Protein AF-A0A194AK89-F1 (afdb_monomer_lite)

InterPro domains:
  IPR008011 Complex 1 LYR protein domain [PF05347] (5-60)
  IPR045291 LYRM9, LYR domain [cd20269] (7-66)
  IPR052151 Complex I LYR motif-containing protein [PTHR47061] (5-69)

Structure (mmCIF, N/CA/C/O backbone):
data_AF-A0A194AK89-F1
#
_entry.id   AF-A0A194AK89-F1
#
loop_
_atom_site.group_PDB
_atom_site.id
_atom_site.type_symbol
_atom_site.label_atom_id
_atom_site.label_alt_id
_atom_site.label_comp_id
_atom_site.label_asym_id
_atom_site.label_entity_id
_atom_site.label_seq_id
_atom_site.pdbx_PDB_ins_code
_atom_site.Cartn_x
_atom_site.Cartn_y
_atom_site.Cartn_z
_atom_site.occupancy
_atom_site.B_iso_or_equiv
_atom_site.auth_seq_i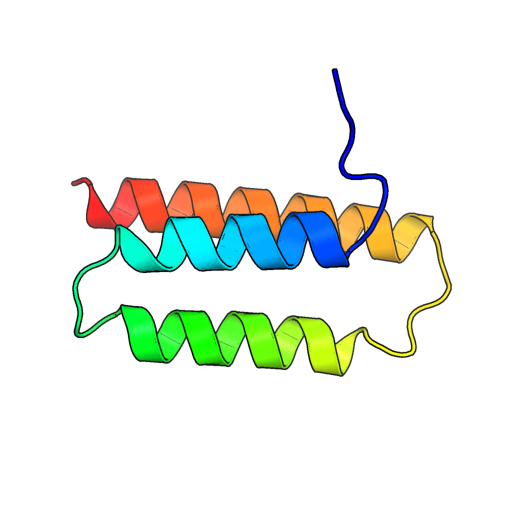d
_atom_site.auth_comp_id
_atom_site.auth_asym_id
_atom_site.auth_atom_id
_atom_site.pdbx_PDB_model_num
ATOM 1 N N . MET A 1 1 ? 21.556 -1.316 5.176 1.00 41.62 1 MET A N 1
ATOM 2 C CA . MET A 1 1 ? 20.087 -1.354 5.375 1.00 41.62 1 MET A CA 1
ATOM 3 C C . MET A 1 1 ? 19.516 -2.294 4.330 1.00 41.62 1 MET A C 1
ATOM 5 O O . MET A 1 1 ? 19.925 -2.139 3.183 1.00 41.62 1 MET A O 1
ATOM 9 N N . PRO A 1 2 ? 18.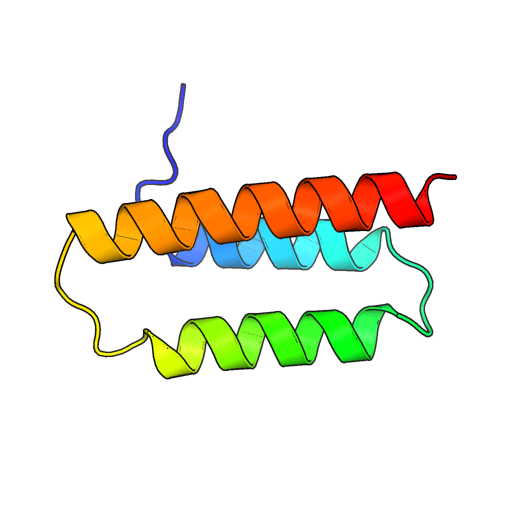688 -3.302 4.652 1.00 47.78 2 PRO A N 1
ATOM 10 C CA . PRO A 1 2 ? 18.226 -4.213 3.618 1.00 47.78 2 PRO A CA 1
ATOM 11 C C . PRO A 1 2 ? 17.217 -3.454 2.754 1.00 47.78 2 PRO A C 1
ATOM 13 O O . PRO A 1 2 ? 16.063 -3.274 3.132 1.00 47.78 2 PRO A O 1
ATOM 16 N N . GLY A 1 3 ? 17.696 -2.935 1.622 1.00 48.19 3 GLY A N 1
ATOM 17 C CA . GLY A 1 3 ? 16.844 -2.417 0.565 1.00 48.19 3 GLY A CA 1
ATOM 18 C C . GLY A 1 3 ? 15.860 -3.507 0.161 1.00 48.19 3 GLY A C 1
ATOM 19 O O . GLY A 1 3 ? 16.207 -4.689 0.168 1.00 48.19 3 GLY A O 1
ATOM 20 N N . TYR A 1 4 ? 14.630 -3.112 -0.146 1.00 55.38 4 TYR A N 1
ATOM 21 C CA . TYR A 1 4 ? 13.626 -4.003 -0.709 1.00 55.38 4 TYR A CA 1
ATOM 22 C C . TYR A 1 4 ? 14.171 -4.500 -2.051 1.00 55.38 4 TYR A C 1
ATOM 24 O O . TYR A 1 4 ? 14.065 -3.801 -3.053 1.00 55.38 4 TYR A O 1
ATOM 32 N N . LYS A 1 5 ? 14.854 -5.649 -2.043 1.00 55.28 5 LYS A N 1
ATOM 33 C CA . LYS A 1 5 ? 15.518 -6.192 -3.233 1.00 55.28 5 LYS A CA 1
ATOM 34 C C . LYS A 1 5 ? 14.503 -6.748 -4.223 1.00 55.28 5 LYS A C 1
ATOM 36 O O . LYS A 1 5 ? 14.836 -6.873 -5.391 1.00 55.28 5 LYS A O 1
ATOM 41 N N . GLU A 1 6 ? 13.281 -7.037 -3.761 1.00 68.94 6 GLU A N 1
ATOM 42 C CA . GLU A 1 6 ? 12.222 -7.600 -4.590 1.00 68.94 6 GLU A CA 1
ATOM 43 C C . GLU A 1 6 ? 10.820 -7.053 -4.259 1.00 68.94 6 GLU A C 1
ATOM 45 O O . GLU A 1 6 ? 10.493 -6.868 -3.076 1.00 68.94 6 GLU A O 1
ATOM 50 N N . PRO A 1 7 ? 9.944 -6.892 -5.276 1.00 73.50 7 PRO A N 1
ATOM 51 C CA . PRO A 1 7 ? 8.546 -6.471 -5.120 1.00 73.50 7 PRO A CA 1
ATOM 52 C C . PRO A 1 7 ? 7.771 -7.291 -4.077 1.00 73.50 7 PRO A C 1
ATOM 54 O O . PRO A 1 7 ? 6.934 -6.768 -3.340 1.00 73.50 7 PRO A O 1
ATOM 57 N N . VAL A 1 8 ? 8.097 -8.578 -3.942 1.00 78.81 8 VAL A N 1
ATOM 58 C CA . VAL A 1 8 ? 7.465 -9.503 -2.988 1.00 78.81 8 VAL A CA 1
ATOM 59 C C . VAL A 1 8 ? 7.682 -9.075 -1.531 1.00 78.81 8 VAL A C 1
ATOM 61 O O . VAL A 1 8 ? 6.786 -9.224 -0.693 1.00 78.81 8 VAL A O 1
ATOM 64 N N . GLN A 1 9 ? 8.856 -8.527 -1.203 1.00 82.44 9 GLN A N 1
ATOM 65 C CA . GLN A 1 9 ? 9.158 -8.055 0.152 1.00 82.44 9 GLN A CA 1
ATOM 66 C C . GLN A 1 9 ? 8.316 -6.828 0.503 1.00 82.44 9 GLN A C 1
ATOM 68 O O . GLN A 1 9 ? 7.763 -6.756 1.604 1.00 82.44 9 GLN A O 1
ATOM 73 N N . LEU A 1 10 ? 8.172 -5.904 -0.452 1.00 83.06 10 LEU A N 1
ATOM 74 C CA . LEU A 1 10 ? 7.296 -4.749 -0.304 1.00 83.06 10 LEU A CA 1
ATOM 75 C C . LEU A 1 10 ? 5.848 -5.207 -0.122 1.00 83.06 10 LEU A C 1
ATOM 77 O O . LEU A 1 10 ? 5.212 -4.810 0.847 1.00 83.06 10 LEU A O 1
ATOM 81 N N . TYR A 1 11 ? 5.347 -6.101 -0.976 1.00 84.19 11 TYR A N 1
ATOM 82 C CA . TYR A 1 11 ? 3.975 -6.604 -0.885 1.00 84.19 11 TYR A CA 1
ATOM 83 C C . TYR A 1 11 ? 3.647 -7.160 0.510 1.00 84.19 11 TYR A C 1
ATOM 85 O O . TYR A 1 11 ? 2.627 -6.818 1.113 1.00 84.19 11 TYR A O 1
ATOM 93 N N . ARG A 1 12 ? 4.552 -7.965 1.084 1.00 85.50 12 ARG A N 1
ATOM 94 C CA . ARG A 1 12 ? 4.403 -8.480 2.456 1.00 85.50 12 ARG A CA 1
ATOM 95 C C . ARG A 1 12 ? 4.398 -7.368 3.503 1.00 85.50 12 ARG A C 1
ATOM 97 O O . ARG A 1 12 ? 3.647 -7.467 4.473 1.00 85.50 12 ARG A O 1
ATOM 104 N N . HIS A 1 13 ? 5.230 -6.342 3.335 1.00 86.62 13 HIS A N 1
ATOM 105 C CA . HIS A 1 13 ? 5.269 -5.191 4.234 1.00 86.62 13 HIS A CA 1
ATOM 106 C C . HIS A 1 13 ? 3.956 -4.395 4.184 1.00 86.62 13 HIS A C 1
ATOM 108 O O . HIS A 1 13 ? 3.342 -4.175 5.226 1.00 86.62 13 HIS A O 1
ATOM 114 N N . LEU A 1 14 ? 3.462 -4.072 2.986 1.00 85.56 14 LEU A N 1
ATOM 115 C CA . LEU A 1 14 ? 2.199 -3.354 2.795 1.00 85.56 14 LEU A CA 1
ATOM 116 C C . LEU A 1 14 ? 1.021 -4.115 3.425 1.00 85.56 14 LEU A C 1
ATOM 118 O O . LEU A 1 14 ? 0.209 -3.533 4.142 1.00 85.56 14 LEU A O 1
ATOM 122 N N . LEU A 1 15 ? 0.965 -5.441 3.248 1.00 87.75 15 LEU A N 1
ATOM 123 C CA . LEU A 1 15 ? -0.056 -6.278 3.884 1.00 87.75 15 LEU A CA 1
ATOM 124 C C . LEU A 1 15 ? 0.018 -6.270 5.416 1.00 87.75 15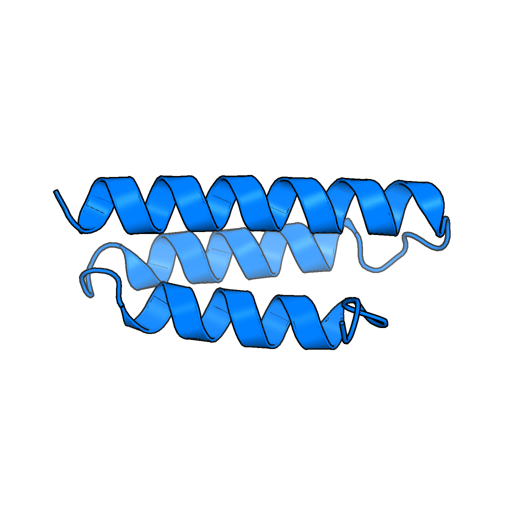 LEU A C 1
ATOM 126 O O . LEU A 1 15 ? -1.021 -6.393 6.065 1.00 87.75 15 LEU A O 1
ATOM 130 N N . LYS A 1 16 ? 1.211 -6.142 6.011 1.00 88.94 16 LYS A N 1
ATOM 131 C CA . LYS A 1 16 ? 1.344 -5.969 7.466 1.00 88.94 16 LYS A CA 1
ATOM 132 C C . LYS A 1 16 ? 0.800 -4.612 7.909 1.00 88.94 16 LYS A C 1
ATOM 134 O O . LYS A 1 16 ? 0.081 -4.578 8.901 1.00 88.94 16 LYS A O 1
ATOM 139 N N . CYS A 1 17 ? 1.069 -3.537 7.167 1.00 86.69 17 CYS A N 1
ATOM 140 C CA . CYS A 1 17 ? 0.525 -2.215 7.483 1.00 86.69 17 CYS A CA 1
ATOM 141 C C . CYS A 1 17 ? -1.003 -2.173 7.360 1.00 86.69 17 CYS A C 1
ATOM 143 O O . CYS A 1 17 ? -1.663 -1.608 8.220 1.00 86.69 17 CYS A O 1
ATOM 145 N N . ILE A 1 18 ? -1.603 -2.855 6.381 1.00 88.31 18 ILE A N 1
ATOM 146 C CA . ILE A 1 18 ? -3.072 -2.935 6.296 1.00 88.31 18 ILE A CA 1
ATOM 147 C C . ILE A 1 18 ? -3.682 -3.529 7.575 1.00 88.31 18 ILE A C 1
ATOM 149 O O . ILE A 1 18 ? -4.752 -3.104 7.991 1.00 88.31 18 ILE A O 1
ATOM 153 N N . LYS A 1 19 ? -3.010 -4.479 8.239 1.00 86.88 19 LYS A N 1
ATOM 154 C CA . LYS A 1 19 ? -3.532 -5.082 9.478 1.00 86.88 19 LYS A CA 1
ATOM 155 C C . LYS A 1 19 ? -3.634 -4.098 10.644 1.00 86.88 19 LYS A C 1
ATOM 157 O O . LYS A 1 19 ? -4.384 -4.391 11.569 1.00 86.88 19 LYS A O 1
ATOM 162 N N . VAL A 1 20 ? -2.895 -2.983 10.620 1.00 86.94 20 VAL A N 1
ATOM 163 C CA . VAL A 1 20 ? -2.999 -1.946 11.662 1.00 86.94 20 VAL A CA 1
ATOM 164 C C . VAL A 1 20 ? -4.167 -0.989 11.424 1.00 86.94 20 VAL A C 1
ATOM 166 O O . VAL A 1 20 ? -4.529 -0.247 12.329 1.00 86.94 20 VAL A O 1
ATOM 169 N N . LEU A 1 21 ? -4.759 -1.001 10.228 1.00 86.94 21 LEU A N 1
ATOM 170 C CA . LEU A 1 21 ? -5.889 -0.142 9.889 1.00 86.94 21 LEU A CA 1
ATOM 171 C C . LEU A 1 21 ? -7.202 -0.687 10.479 1.00 86.94 21 LEU A C 1
ATOM 173 O O . LEU A 1 21 ? -7.330 -1.903 10.679 1.00 86.94 21 LEU A O 1
ATOM 177 N N . PRO A 1 22 ? -8.210 0.177 10.694 1.00 88.81 22 PRO A N 1
ATOM 178 C CA . PRO A 1 22 ? -9.567 -0.235 11.049 1.00 88.81 22 PRO A CA 1
ATOM 179 C C . PRO A 1 22 ? -10.151 -1.248 10.055 1.00 88.81 22 PRO A C 1
ATOM 181 O O . PRO A 1 22 ? -9.876 -1.175 8.855 1.00 88.81 22 PRO A O 1
ATOM 184 N N . LYS A 1 23 ? -10.938 -2.220 10.544 1.00 87.44 23 LYS A N 1
ATOM 185 C CA . LYS A 1 23 ? -11.414 -3.375 9.749 1.00 87.44 23 LYS A CA 1
ATOM 186 C C . LYS A 1 23 ? -12.189 -2.977 8.489 1.00 87.44 23 LYS A C 1
ATOM 188 O O . LYS A 1 23 ? -12.075 -3.660 7.475 1.00 87.44 23 LYS A O 1
ATOM 193 N N . ASP A 1 24 ? -12.932 -1.883 8.557 1.00 89.06 24 ASP A N 1
ATOM 194 C CA . ASP A 1 24 ? -13.669 -1.253 7.461 1.00 89.06 24 ASP A CA 1
ATOM 195 C C . ASP A 1 24 ? -12.743 -0.770 6.330 1.00 89.06 24 ASP A C 1
ATOM 197 O O . ASP A 1 24 ? -13.041 -0.972 5.154 1.00 89.06 24 ASP A O 1
ATOM 201 N N . ALA A 1 25 ? -11.568 -0.233 6.667 1.00 88.25 25 ALA A N 1
ATOM 202 C CA . ALA A 1 25 ? -10.586 0.247 5.698 1.00 88.25 25 ALA A CA 1
ATOM 203 C C . ALA A 1 25 ? -9.713 -0.878 5.107 1.00 88.25 25 ALA A C 1
ATOM 205 O O . ALA A 1 25 ? -9.212 -0.762 3.984 1.00 88.25 25 ALA A O 1
ATOM 206 N N . GLN A 1 26 ? -9.527 -1.990 5.832 1.00 89.56 26 GLN A N 1
ATOM 207 C CA . GLN A 1 26 ? -8.606 -3.061 5.419 1.00 89.56 26 GLN A CA 1
ATOM 208 C C . GLN A 1 26 ? -8.939 -3.653 4.047 1.00 89.56 26 GLN A C 1
ATOM 210 O O . GLN A 1 26 ? -8.029 -3.961 3.272 1.00 89.56 26 GLN A O 1
ATOM 215 N N . GLY A 1 27 ? -10.231 -3.833 3.750 1.00 90.00 27 GLY A N 1
ATOM 216 C CA . GLY A 1 27 ? -10.692 -4.394 2.480 1.00 90.00 27 GLY A CA 1
ATOM 217 C C . GLY A 1 27 ? -10.279 -3.522 1.298 1.00 90.00 27 GLY A C 1
ATOM 218 O O . GLY A 1 27 ? -9.612 -4.004 0.381 1.00 90.00 27 GLY A O 1
ATOM 219 N N . TYR A 1 28 ? -10.595 -2.227 1.370 1.00 90.50 28 TYR A N 1
ATOM 220 C CA . TYR A 1 28 ? -10.266 -1.246 0.337 1.00 90.50 28 TYR A CA 1
ATOM 221 C C . TYR A 1 28 ? -8.766 -1.243 0.013 1.00 90.50 28 TYR A C 1
ATOM 223 O O . TYR A 1 28 ? -8.372 -1.472 -1.132 1.00 90.50 28 TYR A O 1
ATOM 231 N N . TYR A 1 29 ? -7.912 -1.095 1.031 1.00 88.69 29 TYR A N 1
ATOM 232 C CA . TYR A 1 29 ? -6.465 -1.018 0.819 1.00 88.69 29 TYR A CA 1
ATOM 233 C C . TYR A 1 29 ? -5.848 -2.342 0.369 1.00 88.69 29 TYR A C 1
ATOM 235 O O . TYR A 1 29 ? -4.916 -2.348 -0.437 1.00 88.69 29 TYR A O 1
ATOM 243 N N . ARG A 1 30 ? -6.384 -3.483 0.820 1.00 89.75 30 ARG A N 1
ATOM 244 C CA . ARG A 1 30 ? -5.956 -4.797 0.322 1.00 89.75 30 ARG A CA 1
ATOM 245 C C . ARG A 1 30 ? -6.248 -4.948 -1.170 1.00 89.75 30 ARG A C 1
ATOM 247 O O . ARG A 1 30 ? -5.392 -5.451 -1.900 1.00 89.75 30 ARG A O 1
ATOM 254 N N . HIS A 1 31 ? -7.434 -4.537 -1.616 1.00 90.12 31 HIS A N 1
ATOM 255 C CA . HIS A 1 31 ? -7.793 -4.569 -3.032 1.00 90.12 31 HIS A CA 1
ATOM 256 C C . HIS A 1 31 ? -6.937 -3.604 -3.851 1.00 90.12 31 HIS A C 1
ATOM 258 O O . HIS A 1 31 ? -6.408 -4.018 -4.880 1.00 90.12 31 HIS A O 1
ATOM 264 N N . TYR A 1 32 ? -6.727 -2.381 -3.360 1.00 88.94 32 TYR A N 1
ATOM 265 C CA . TYR A 1 32 ? -5.875 -1.379 -4.000 1.00 88.94 32 TYR A CA 1
ATOM 266 C C . TYR A 1 32 ? -4.441 -1.886 -4.212 1.00 88.94 32 TYR A C 1
ATOM 268 O O . TYR A 1 32 ? -3.938 -1.876 -5.332 1.00 88.94 32 TYR A O 1
ATOM 276 N N . ILE A 1 33 ? -3.811 -2.438 -3.169 1.00 87.38 33 ILE A N 1
ATOM 277 C CA . ILE A 1 33 ? -2.445 -2.974 -3.261 1.00 87.38 33 ILE A CA 1
ATOM 278 C C . ILE A 1 33 ? -2.381 -4.174 -4.214 1.00 87.38 33 ILE A C 1
ATOM 280 O O . ILE A 1 33 ? -1.464 -4.258 -5.028 1.00 87.38 33 ILE A O 1
ATOM 284 N N . ARG A 1 34 ? -3.358 -5.093 -4.179 1.00 88.62 34 ARG A N 1
ATOM 285 C CA . ARG A 1 34 ? -3.402 -6.206 -5.147 1.00 88.62 34 ARG A CA 1
ATOM 286 C C . ARG A 1 34 ? -3.558 -5.723 -6.585 1.00 88.62 34 ARG A C 1
ATOM 288 O O . ARG A 1 34 ? -2.930 -6.298 -7.468 1.00 88.62 34 ARG A O 1
ATOM 295 N N . GLN A 1 35 ? -4.399 -4.718 -6.818 1.00 88.88 35 GLN A N 1
ATOM 296 C CA . GLN A 1 35 ? -4.596 -4.132 -8.142 1.00 88.88 35 GLN A CA 1
ATOM 297 C C . GLN A 1 35 ? -3.310 -3.481 -8.645 1.00 88.88 35 GLN A C 1
ATOM 299 O O . GLN A 1 35 ? -2.866 -3.833 -9.730 1.00 88.88 35 GLN A O 1
ATOM 304 N N . GLY A 1 36 ? -2.659 -2.642 -7.834 1.00 85.00 36 GLY A N 1
ATOM 305 C CA . GLY A 1 36 ? -1.389 -2.011 -8.203 1.00 85.00 36 GLY A CA 1
ATOM 306 C C . GLY A 1 36 ? -0.311 -3.034 -8.566 1.00 85.00 36 GLY A C 1
ATOM 307 O O . GLY A 1 36 ? 0.301 -2.939 -9.623 1.00 85.00 36 GLY A O 1
ATOM 308 N N . PHE A 1 37 ? -0.138 -4.083 -7.756 1.00 83.75 37 PHE A N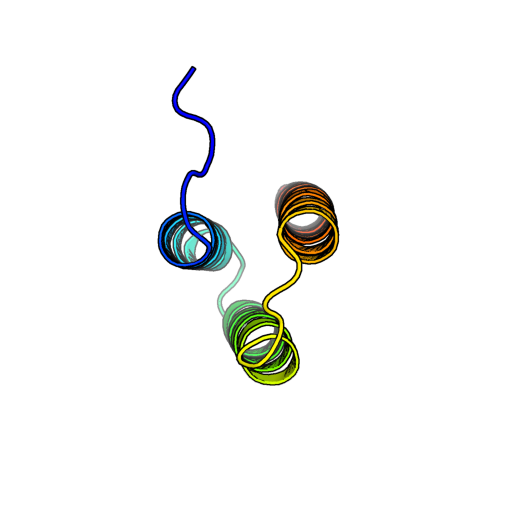 1
ATOM 309 C CA . PHE A 1 37 ? 0.829 -5.144 -8.064 1.00 83.75 37 PHE A CA 1
ATOM 310 C C . PHE A 1 37 ? 0.490 -5.924 -9.337 1.00 83.75 37 PHE A C 1
ATOM 312 O O . PHE A 1 37 ? 1.398 -6.320 -10.059 1.00 83.75 37 PHE A O 1
ATOM 319 N N . LYS A 1 38 ? -0.798 -6.147 -9.623 1.00 85.25 38 LYS A N 1
ATOM 320 C CA . LYS A 1 38 ? -1.226 -6.816 -10.856 1.00 85.25 38 LYS A CA 1
ATOM 321 C C . LYS A 1 38 ? -1.005 -5.931 -12.085 1.00 85.25 38 LYS A C 1
ATOM 323 O O . LYS A 1 38 ? -0.586 -6.441 -13.109 1.00 85.25 38 LYS A O 1
ATOM 328 N N . SER A 1 39 ? -1.254 -4.626 -11.991 1.00 83.56 39 SER A N 1
ATOM 329 C CA . SER A 1 39 ? -1.033 -3.690 -13.104 1.00 83.56 39 SER A CA 1
ATOM 330 C C . SER A 1 39 ? 0.443 -3.527 -13.471 1.00 83.56 39 SER A C 1
ATOM 332 O O . SER A 1 39 ? 0.751 -3.119 -14.584 1.00 83.56 39 SER A O 1
ATOM 334 N N . HIS A 1 40 ? 1.349 -3.847 -12.546 1.00 79.94 40 HIS A N 1
ATOM 335 C CA . HIS A 1 40 ? 2.795 -3.756 -12.737 1.00 79.94 40 HIS A CA 1
ATOM 336 C C . HIS A 1 40 ? 3.481 -5.130 -12.778 1.00 79.94 40 HIS A C 1
ATOM 338 O O . HIS A 1 40 ? 4.694 -5.202 -12.608 1.00 79.94 40 HIS A O 1
ATOM 344 N N . SER A 1 41 ? 2.739 -6.230 -12.973 1.00 78.12 41 SER A N 1
ATOM 345 C CA . SER A 1 41 ? 3.340 -7.573 -13.005 1.00 78.12 41 SER A CA 1
ATOM 346 C C . SER A 1 41 ? 4.226 -7.810 -14.223 1.00 78.12 41 SER A C 1
ATOM 348 O O . SER A 1 41 ? 5.170 -8.588 -14.131 1.00 78.12 41 SER A O 1
ATOM 350 N N . ASP A 1 42 ? 3.923 -7.136 -15.333 1.00 81.25 42 ASP A N 1
ATOM 351 C CA . ASP A 1 42 ? 4.670 -7.229 -16.591 1.00 81.25 42 ASP A CA 1
ATOM 352 C C . ASP A 1 42 ? 5.777 -6.163 -16.691 1.00 81.25 42 ASP A C 1
ATOM 354 O O . ASP A 1 42 ? 6.474 -6.078 -17.700 1.00 81.25 42 ASP A O 1
ATOM 358 N N . GLU A 1 43 ? 5.945 -5.334 -15.652 1.00 80.94 43 GLU A N 1
ATOM 359 C CA . GLU A 1 43 ? 6.989 -4.314 -15.604 1.00 80.94 43 GLU A CA 1
ATOM 360 C C . GLU A 1 43 ? 8.347 -4.975 -15.353 1.00 80.94 43 GLU A C 1
ATOM 362 O O . GLU A 1 43 ? 8.584 -5.569 -14.299 1.00 80.94 43 GLU A O 1
ATOM 367 N N . THR A 1 44 ? 9.249 -4.861 -16.324 1.00 81.56 44 THR A N 1
ATOM 368 C CA . THR A 1 44 ? 10.608 -5.413 -16.250 1.00 81.56 44 THR A CA 1
ATOM 369 C C . THR A 1 44 ? 11.668 -4.339 -16.033 1.00 81.56 44 THR A C 1
ATOM 371 O O . THR A 1 44 ? 12.822 -4.678 -15.772 1.00 81.56 44 THR A O 1
ATOM 374 N N . ASP A 1 45 ? 11.308 -3.055 -16.148 1.00 86.00 45 ASP A N 1
ATOM 375 C CA . ASP A 1 45 ? 12.247 -1.953 -15.968 1.00 86.00 45 ASP A CA 1
ATOM 376 C C . ASP A 1 45 ? 12.573 -1.753 -14.471 1.00 86.00 45 ASP A C 1
ATOM 378 O O . ASP A 1 45 ? 11.696 -1.392 -13.673 1.00 86.00 45 ASP A O 1
ATOM 382 N N . PRO A 1 46 ? 13.839 -1.946 -14.056 1.00 82.25 46 PRO A N 1
ATOM 383 C CA . PRO A 1 46 ? 14.239 -1.807 -12.662 1.00 82.25 46 PRO A CA 1
ATOM 384 C C . PRO A 1 46 ? 14.070 -0.384 -12.111 1.00 82.25 46 PRO A C 1
ATOM 386 O O . PRO A 1 46 ? 13.865 -0.236 -10.903 1.00 82.25 46 PRO A O 1
ATOM 389 N N . GLU A 1 47 ? 14.151 0.664 -12.935 1.00 87.44 47 GLU A N 1
ATOM 390 C CA . GLU A 1 47 ? 13.902 2.039 -12.489 1.00 87.44 47 GLU A CA 1
ATOM 391 C C . GLU A 1 47 ? 12.419 2.269 -12.220 1.00 87.44 47 GLU A C 1
ATOM 393 O O . GLU A 1 47 ? 12.061 2.814 -11.172 1.00 87.44 47 GLU A O 1
ATOM 398 N N . ARG A 1 48 ? 11.540 1.780 -13.101 1.00 85.62 48 ARG A N 1
ATOM 399 C CA . ARG A 1 48 ? 10.088 1.878 -12.889 1.00 85.62 48 ARG A CA 1
ATOM 400 C C . ARG A 1 48 ? 9.652 1.086 -11.667 1.00 85.62 48 ARG A C 1
ATOM 402 O O . ARG A 1 48 ? 8.915 1.612 -10.835 1.00 85.62 48 ARG A O 1
ATOM 409 N N . ILE A 1 49 ? 10.173 -0.130 -11.493 1.00 83.12 49 ILE A N 1
ATOM 410 C CA . ILE A 1 49 ? 9.924 -0.945 -10.297 1.00 83.12 49 ILE A CA 1
ATOM 411 C C . ILE A 1 49 ? 10.343 -0.186 -9.032 1.00 83.12 49 ILE A C 1
ATOM 413 O O . ILE A 1 49 ? 9.585 -0.158 -8.061 1.00 83.12 49 ILE A O 1
ATOM 417 N N . LYS A 1 50 ? 11.515 0.466 -9.026 1.00 83.81 50 LYS A N 1
ATOM 418 C CA . LYS A 1 50 ? 11.955 1.286 -7.883 1.00 83.81 50 LYS A CA 1
ATOM 419 C C . LYS A 1 50 ? 10.993 2.436 -7.598 1.00 83.81 50 LYS A C 1
ATOM 421 O O . LYS A 1 50 ? 10.588 2.581 -6.448 1.00 83.81 50 LYS A O 1
ATOM 426 N N . GLN A 1 51 ? 10.579 3.185 -8.618 1.00 86.75 51 GLN A N 1
ATOM 427 C CA . GLN A 1 51 ? 9.639 4.301 -8.459 1.00 86.75 51 GLN A CA 1
ATOM 428 C C . GLN A 1 51 ? 8.289 3.834 -7.897 1.00 86.75 51 GLN A C 1
ATOM 430 O O . GLN A 1 51 ? 7.760 4.439 -6.966 1.00 86.75 51 GLN A O 1
ATOM 435 N N . ILE A 1 52 ? 7.755 2.717 -8.402 1.00 84.69 52 ILE A N 1
ATOM 436 C CA . ILE A 1 52 ? 6.516 2.107 -7.894 1.00 84.69 52 ILE A CA 1
ATOM 437 C C . ILE A 1 52 ? 6.689 1.701 -6.424 1.00 84.69 52 ILE A C 1
ATOM 439 O O . ILE A 1 52 ? 5.805 1.939 -5.598 1.00 84.69 52 ILE A O 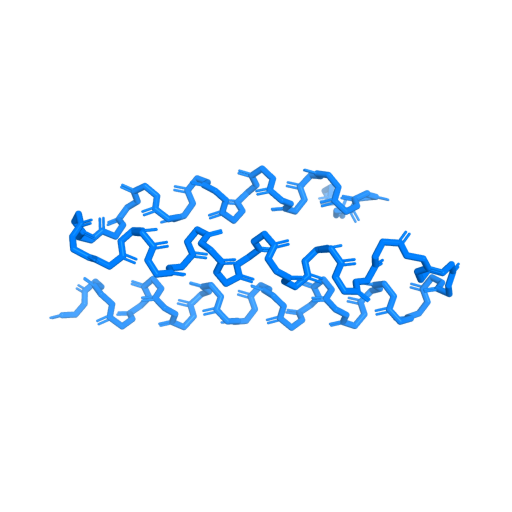1
ATOM 443 N N . ILE A 1 53 ? 7.839 1.114 -6.079 1.00 83.56 53 ILE A N 1
ATOM 444 C CA . ILE A 1 53 ? 8.158 0.711 -4.707 1.00 83.56 53 ILE A CA 1
ATOM 445 C C . ILE A 1 53 ? 8.233 1.920 -3.771 1.00 83.56 53 ILE A C 1
ATOM 447 O O . ILE A 1 53 ? 7.720 1.850 -2.654 1.00 83.56 53 ILE A O 1
ATOM 451 N N . GLU A 1 54 ? 8.893 3.000 -4.182 1.00 86.31 54 GLU A N 1
ATOM 452 C CA . GLU A 1 54 ? 8.998 4.230 -3.392 1.00 86.31 54 GLU A CA 1
ATOM 453 C C . GLU A 1 54 ? 7.628 4.866 -3.190 1.00 86.31 54 GLU A C 1
ATOM 455 O O . GLU A 1 54 ? 7.240 5.123 -2.049 1.00 86.31 54 GLU A O 1
ATOM 460 N N . ARG A 1 55 ? 6.836 4.976 -4.260 1.00 88.06 55 ARG A N 1
ATOM 461 C CA . ARG A 1 55 ? 5.487 5.532 -4.188 1.00 88.06 55 ARG A CA 1
ATOM 462 C C . ARG A 1 55 ? 4.574 4.744 -3.252 1.00 88.06 55 ARG A C 1
ATOM 464 O O . ARG A 1 55 ? 3.891 5.322 -2.414 1.00 88.06 55 ARG A O 1
ATOM 471 N N . ALA A 1 56 ? 4.606 3.416 -3.332 1.00 86.50 56 ALA A N 1
ATOM 472 C CA . ALA A 1 56 ? 3.800 2.560 -2.466 1.00 86.50 56 ALA A CA 1
ATOM 473 C C . ALA A 1 56 ? 4.178 2.678 -0.976 1.00 86.50 56 ALA A C 1
ATOM 475 O O . ALA A 1 56 ? 3.325 2.474 -0.108 1.00 86.50 56 ALA A O 1
ATOM 476 N N . LYS A 1 57 ? 5.443 2.994 -0.657 1.00 85.38 57 LYS A N 1
ATOM 477 C CA . LYS A 1 57 ? 5.866 3.259 0.728 1.00 85.38 57 LYS A CA 1
ATOM 478 C C . LYS A 1 57 ? 5.300 4.575 1.240 1.00 85.38 57 LYS A C 1
ATOM 480 O O . LYS A 1 57 ? 4.772 4.582 2.349 1.00 85.38 57 LYS A O 1
ATOM 485 N N . GLU A 1 58 ? 5.401 5.642 0.448 1.00 89.38 58 GLU A N 1
ATOM 486 C CA . GLU A 1 58 ? 4.826 6.950 0.784 1.00 89.38 58 GLU A CA 1
ATOM 487 C C . GLU A 1 58 ? 3.322 6.830 1.032 1.00 89.38 58 GLU A C 1
ATOM 489 O O . GLU A 1 58 ? 2.832 7.261 2.077 1.00 89.38 58 GLU A O 1
ATOM 494 N N . ASP A 1 59 ? 2.609 6.155 0.124 1.00 87.62 59 ASP A N 1
ATOM 495 C CA . ASP A 1 59 ? 1.170 5.926 0.235 1.00 87.62 59 ASP A CA 1
ATOM 496 C C . ASP A 1 59 ? 0.823 5.218 1.552 1.00 87.62 59 ASP A C 1
ATOM 498 O O . ASP A 1 59 ? -0.043 5.673 2.301 1.00 87.62 59 ASP A O 1
ATOM 502 N N . VAL A 1 60 ? 1.509 4.116 1.883 1.00 86.19 60 VAL A N 1
ATOM 503 C CA . VAL A 1 60 ? 1.228 3.376 3.123 1.00 86.19 60 VAL A CA 1
ATOM 504 C C . VAL A 1 60 ? 1.607 4.158 4.370 1.00 86.19 60 VAL A C 1
ATOM 506 O O . VAL A 1 60 ? 0.872 4.079 5.354 1.00 86.19 60 VAL A O 1
ATOM 509 N N . GLN A 1 61 ? 2.703 4.914 4.352 1.00 88.25 61 GLN A N 1
ATOM 510 C CA . GLN A 1 61 ? 3.068 5.771 5.475 1.00 88.25 61 GLN A CA 1
ATOM 511 C C . GLN A 1 61 ? 1.977 6.815 5.727 1.00 88.25 61 GLN A C 1
ATOM 513 O O . GLN A 1 61 ? 1.470 6.899 6.845 1.00 88.25 61 GLN A O 1
ATOM 518 N N . TYR A 1 62 ? 1.539 7.508 4.674 1.00 89.19 62 TYR A N 1
ATOM 519 C CA . TYR A 1 62 ? 0.458 8.485 4.746 1.00 89.19 62 TYR A CA 1
ATOM 520 C C . TYR A 1 62 ? -0.848 7.867 5.262 1.00 89.19 62 TYR A C 1
ATOM 522 O O . TYR A 1 62 ? -1.499 8.427 6.143 1.00 89.19 62 TYR A O 1
ATOM 530 N N . ILE A 1 63 ? -1.232 6.689 4.757 1.00 87.25 63 ILE A N 1
ATOM 531 C CA . ILE A 1 63 ? -2.441 5.985 5.205 1.00 87.25 63 ILE A CA 1
ATOM 532 C C . ILE A 1 63 ? -2.322 5.618 6.688 1.00 87.25 63 ILE A C 1
ATOM 534 O O . ILE A 1 63 ? -3.231 5.892 7.466 1.00 87.25 63 ILE A O 1
ATOM 538 N N . VAL A 1 64 ? -1.209 5.018 7.107 1.00 86.38 64 VAL A N 1
ATOM 539 C CA . VAL A 1 64 ? -1.011 4.630 8.509 1.00 86.38 64 VAL A CA 1
ATOM 540 C C . VAL A 1 64 ? -1.057 5.851 9.428 1.00 86.38 64 VAL A C 1
ATOM 542 O O . VAL A 1 64 ? -1.684 5.778 10.479 1.00 86.38 64 VAL A O 1
ATOM 545 N N . GLU A 1 65 ? -0.445 6.973 9.050 1.00 88.44 65 GLU A N 1
ATOM 546 C CA . GLU A 1 65 ? -0.527 8.223 9.817 1.00 88.44 65 GLU A CA 1
ATOM 547 C C . GLU A 1 65 ? -1.948 8.790 9.853 1.00 88.44 65 GLU A C 1
ATOM 549 O O . GLU A 1 65 ? -2.410 9.204 10.915 1.00 88.44 65 GLU A O 1
ATOM 554 N N . LYS A 1 66 ? -2.673 8.737 8.730 1.00 88.25 66 LYS A N 1
ATOM 555 C CA . LYS A 1 66 ? -4.067 9.184 8.634 1.00 88.25 66 LYS A CA 1
ATOM 556 C C . LYS A 1 66 ? -4.994 8.431 9.591 1.00 88.25 66 LYS A C 1
ATOM 558 O O . LYS A 1 66 ? -5.878 9.056 10.158 1.00 88.25 66 LYS A O 1
ATOM 563 N N . TYR A 1 67 ? -4.807 7.121 9.757 1.00 83.00 67 TYR A N 1
ATOM 564 C CA . TYR A 1 67 ? -5.644 6.279 10.628 1.00 83.00 67 TYR A CA 1
ATOM 565 C C . TYR A 1 67 ? -5.124 6.146 12.068 1.00 83.00 67 TYR A C 1
ATOM 567 O O . TYR A 1 67 ? -5.820 5.596 12.917 1.00 83.00 67 TYR A O 1
ATOM 575 N N . LYS A 1 68 ? -3.902 6.611 12.350 1.00 77.06 68 LYS A N 1
ATOM 576 C CA . LYS A 1 68 ? -3.381 6.753 13.720 1.00 77.06 68 LYS A CA 1
ATOM 577 C C . LYS A 1 68 ? -3.896 8.008 14.427 1.00 77.06 68 LYS A C 1
ATOM 579 O O . LYS A 1 68 ? -3.712 8.118 15.637 1.00 77.06 68 LYS A O 1
ATOM 584 N N . LYS A 1 69 ? -4.439 8.954 13.665 1.00 57.59 69 LYS A N 1
ATOM 585 C CA . LYS A 1 69 ? -4.956 10.235 14.136 1.00 57.59 69 LYS A CA 1
ATOM 586 C C . LYS A 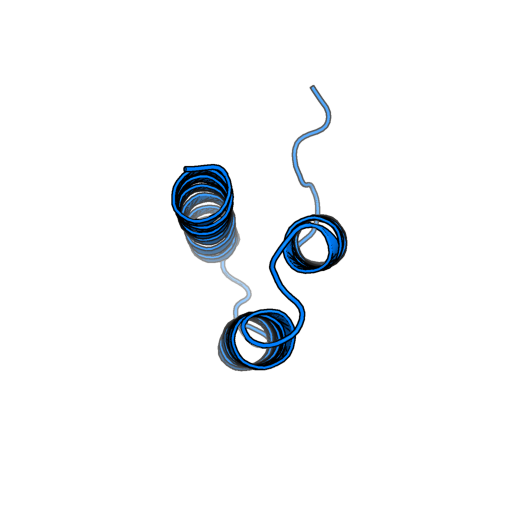1 69 ? -6.439 10.125 14.462 1.00 57.59 69 LYS A C 1
ATOM 588 O O . LYS A 1 69 ? -6.843 10.783 15.441 1.00 57.59 69 LYS A O 1
#

Sequence (69 aa):
MPGYKEPVQLYRHLLKCIKVLPKDAQGYYRHYIRQGFKSHSDETDPERIKQIIERAKEDVQYIVEKYKK

Foldseek 3Di:
DPDCPDPVVLLVVLLVLLVLADPVCSVVSNVVSVVLCVVCVPPPDPVVVVVSSVVSVVVSVVVSVVRVD

pLDDT: mean 82.5, std 10.59, range [41.62, 90.5]

Secondary structure (DSSP, 8-state):
-----SHHHHHHHHHHHHTTS-HHHHHHHHHHHHHHHHHTTT---HHHHHHHHHHHHHHHHHHHHHHH-

Radius of gyration: 12.3 Å; chains: 1; bounding box: 34×20×31 Å

Organism: Pinctada fucata (NCBI:txid50426)